Protein AF-A0A3A4WF43-F1 (afdb_monomer_lite)

Sequence (182 aa):
MLNLQSSQVTELQTELVQERRLLLRISAKIRAILAARRRAEEAAAKARARKSKPGGSTIKAIWASVDRYRGERFLTAYDNPSFYQATGVRQSGIASWYGNEFHGRPSASGEIFNENDFTAAHRTLPFGTYLGVWYQGRRIIVRITDRGPFVGGRILDLSKRAAAELGMSGIGFVDTEIVSPK

Foldseek 3Di:
DVVVVVVVVVVVVVVVVVVVVVVVVVVVVVVVVVVVVVVVVVVVVVVVVVVDDDDDDDDPDPDPPPPPPPDDDPPQQPPDPPFKDFPPAKDKFKEWADEDVQQQHQAPQRDGDHLQAQAKAFADDDFQWWKWKADPRGIGIYTYRHHDDPDPGHGMYTRNNNCVSNVHPGMDIMMMTTIDGD

Secondary structure (DSSP, 8-state):
-HHHHHHHHHHHHHHHHHHHHHHHHHHHHHHHHHHHHHHHHHHHHHHHHHH-PPPP--------------SS----TTS-GGGEEEEEEEEEEEEEEE-GGGTTSBPTTSSBP-TTSSEEE-SSSPTT-EEEEEETTEEEEEEEEE----STTEEEEEEHHHHHHHT-SS-EEEEEEEEEE-

Radius of gyration: 21.82 Å; chains: 1; bounding box: 70×34×58 Å

pLDDT: mean 74.11, std 21.42, range [25.05, 97.75]

Structure (mmCIF, N/CA/C/O backbone):
data_AF-A0A3A4WF43-F1
#
_entry.id   AF-A0A3A4WF43-F1
#
loop_
_atom_site.group_PDB
_atom_site.id
_atom_site.type_symbol
_atom_site.label_atom_id
_atom_site.label_alt_id
_atom_site.label_comp_id
_atom_site.label_asym_id
_atom_site.label_entity_id
_atom_site.label_seq_id
_atom_site.pdbx_PDB_ins_code
_atom_site.Cartn_x
_atom_site.Cartn_y
_atom_site.Cartn_z
_atom_site.occupancy
_atom_site.B_iso_or_equiv
_atom_site.auth_seq_id
_atom_site.auth_comp_id
_atom_site.auth_asym_id
_atom_site.auth_atom_id
_atom_site.pdbx_PDB_model_num
ATOM 1 N N . MET A 1 1 ? -39.803 6.452 43.734 1.00 54.94 1 MET A N 1
ATOM 2 C CA . MET A 1 1 ? -39.287 5.795 42.508 1.00 54.94 1 MET A CA 1
ATOM 3 C C . MET A 1 1 ? -38.437 6.722 41.635 1.00 54.94 1 MET A C 1
ATOM 5 O O . MET A 1 1 ? -37.366 6.287 41.247 1.00 54.94 1 MET A O 1
ATOM 9 N N . LEU A 1 2 ? -38.825 7.983 41.383 1.00 57.31 2 LEU A N 1
ATOM 10 C CA . LEU A 1 2 ? -38.058 8.928 40.539 1.00 57.31 2 LEU A CA 1
ATOM 11 C C . LEU A 1 2 ? -36.601 9.191 40.990 1.00 57.31 2 LEU A C 1
ATOM 13 O O . LEU A 1 2 ? -35.715 9.277 40.150 1.00 57.31 2 LEU A O 1
ATOM 17 N N . ASN A 1 3 ? -36.323 9.248 42.299 1.00 60.91 3 ASN A N 1
ATOM 18 C CA . ASN A 1 3 ? -34.968 9.528 42.806 1.00 60.91 3 ASN A CA 1
ATOM 19 C C . ASN A 1 3 ? -33.946 8.399 42.573 1.00 60.91 3 ASN A C 1
ATOM 21 O O . ASN A 1 3 ? -32.761 8.686 42.443 1.00 60.91 3 ASN A O 1
ATOM 25 N N . LEU A 1 4 ? -34.387 7.134 42.505 1.00 60.75 4 LEU A N 1
ATOM 26 C CA . LEU A 1 4 ? -33.483 5.997 42.275 1.00 60.75 4 LEU A CA 1
ATOM 27 C C . LEU A 1 4 ? -33.014 5.927 40.815 1.00 60.75 4 LEU A C 1
ATOM 29 O O . LEU A 1 4 ? -31.874 5.566 40.549 1.00 60.75 4 LEU A O 1
ATOM 33 N N . GLN A 1 5 ? -33.880 6.289 39.864 1.00 67.88 5 GLN A N 1
ATOM 34 C CA . GLN A 1 5 ? -33.507 6.289 38.448 1.00 67.88 5 GLN A CA 1
ATOM 35 C C . GLN A 1 5 ? -32.523 7.423 38.132 1.00 67.88 5 GLN A C 1
ATOM 37 O O . GLN A 1 5 ? -31.559 7.217 37.400 1.00 67.88 5 GLN A O 1
ATOM 42 N N . SER A 1 6 ? -32.695 8.597 38.749 1.00 73.75 6 SER A N 1
ATOM 43 C CA . SER A 1 6 ? -31.763 9.721 38.592 1.00 73.75 6 SER A CA 1
ATOM 44 C C . SER A 1 6 ? -30.373 9.440 39.177 1.00 73.75 6 SER A C 1
ATOM 46 O O . SER A 1 6 ? -29.371 9.863 38.594 1.00 73.75 6 SER A O 1
ATOM 48 N N . SER A 1 7 ? -30.277 8.701 40.292 1.00 78.75 7 SER A N 1
ATOM 49 C CA . SER A 1 7 ? -28.976 8.330 40.867 1.00 78.75 7 SER A CA 1
ATOM 50 C C . SER A 1 7 ? -28.227 7.335 39.978 1.00 78.75 7 SER A C 1
ATOM 52 O O . SER A 1 7 ? -27.044 7.537 39.717 1.00 78.75 7 SER A O 1
ATOM 54 N N . GLN A 1 8 ? -28.923 6.331 39.434 1.00 84.94 8 GLN A N 1
ATOM 55 C CA . GLN A 1 8 ? -28.341 5.345 38.514 1.00 84.94 8 GLN A CA 1
ATOM 56 C C . GLN A 1 8 ? -27.824 5.986 37.218 1.00 84.94 8 GLN A C 1
ATOM 58 O O . GLN A 1 8 ? -26.743 5.649 36.742 1.00 84.94 8 GLN A O 1
ATOM 63 N N . VAL A 1 9 ? -28.553 6.956 36.656 1.00 86.31 9 VAL A N 1
ATOM 64 C CA . VAL A 1 9 ? -28.096 7.689 35.462 1.00 86.31 9 VAL A CA 1
ATOM 65 C C . VAL A 1 9 ? -26.830 8.500 35.756 1.00 86.31 9 VAL A C 1
ATOM 67 O O . VAL A 1 9 ? -25.919 8.537 34.931 1.00 86.31 9 VAL A O 1
ATOM 70 N N . THR A 1 10 ? -26.742 9.119 36.933 1.00 89.25 10 THR A N 1
ATOM 71 C CA . THR A 1 10 ? -25.566 9.910 37.337 1.00 89.25 10 THR A CA 1
ATOM 72 C C . THR A 1 10 ? -24.332 9.024 37.544 1.00 89.25 10 THR A C 1
ATOM 74 O O . THR A 1 10 ? -23.218 9.396 37.165 1.00 89.25 10 THR A O 1
ATOM 77 N N . GLU A 1 11 ? -24.529 7.829 38.098 1.00 91.88 11 GLU A N 1
ATOM 78 C CA . GLU A 1 11 ? -23.482 6.820 38.262 1.00 91.88 11 GLU A CA 1
ATOM 79 C C . GLU A 1 11 ? -22.937 6.361 36.900 1.00 91.88 11 GLU A C 1
ATOM 81 O O . GLU A 1 11 ? -21.739 6.495 36.645 1.00 91.88 11 GLU A O 1
ATOM 86 N N . LEU A 1 12 ? -23.818 5.988 35.963 1.00 88.38 12 LEU A N 1
ATOM 87 C CA . LEU A 1 12 ? -23.435 5.611 34.595 1.00 88.38 12 LEU A CA 1
ATOM 88 C C . LEU A 1 12 ? -22.728 6.744 33.833 1.00 88.38 12 LEU A C 1
ATOM 90 O O . LEU A 1 12 ? -21.768 6.509 33.098 1.00 88.38 12 LEU A O 1
ATOM 94 N N . GLN A 1 13 ? -23.163 7.996 34.007 1.00 88.56 13 GLN A N 1
ATOM 95 C CA . GLN A 1 13 ? -22.482 9.154 33.415 1.00 88.56 13 GLN A CA 1
ATOM 96 C C . GLN A 1 13 ? -21.068 9.331 33.977 1.00 88.56 13 GLN A C 1
ATOM 98 O O . GLN A 1 13 ? -20.144 9.683 33.239 1.00 88.56 13 GLN A O 1
ATOM 103 N N . THR A 1 14 ? -20.887 9.063 35.268 1.00 93.50 14 THR A N 1
ATOM 104 C CA . THR A 1 14 ? -19.580 9.136 35.924 1.00 93.50 14 THR A CA 1
ATOM 105 C C . THR A 1 14 ? -18.657 8.031 35.415 1.00 93.50 14 THR A C 1
ATOM 107 O O . THR A 1 14 ? -17.511 8.318 35.056 1.00 93.50 14 THR A O 1
ATOM 110 N N . GLU A 1 15 ? -19.153 6.799 35.295 1.00 91.50 15 GLU A N 1
ATOM 111 C CA . GLU A 1 15 ? -18.411 5.676 34.709 1.00 91.50 15 GLU A CA 1
ATOM 112 C C . GLU A 1 15 ? -17.985 5.961 33.264 1.00 91.50 15 GLU A C 1
ATOM 114 O O . GLU A 1 15 ? -16.808 5.815 32.927 1.00 91.50 15 GLU A O 1
ATOM 119 N N . LEU A 1 16 ? -18.891 6.486 32.432 1.00 88.94 16 LEU A N 1
ATOM 120 C CA . LEU A 1 16 ? -18.592 6.848 31.044 1.00 88.94 16 LEU A CA 1
ATOM 121 C C . LEU A 1 16 ? -17.478 7.906 30.944 1.00 88.94 16 LEU A C 1
ATOM 123 O O . LEU A 1 16 ? -16.625 7.859 30.051 1.00 88.94 16 LEU A O 1
ATOM 127 N N . VAL A 1 17 ? -17.456 8.878 31.861 1.00 91.81 17 VAL A N 1
ATOM 128 C CA . VAL A 1 17 ? -16.390 9.889 31.930 1.00 91.81 17 VAL A CA 1
ATOM 129 C C . VAL A 1 17 ? -15.054 9.256 32.333 1.00 91.81 17 VAL A C 1
ATOM 131 O O . VAL A 1 17 ? -14.015 9.619 31.767 1.00 91.81 17 VAL A O 1
ATOM 134 N N . GLN A 1 18 ? -15.057 8.303 33.270 1.00 88.44 18 GLN A N 1
ATOM 135 C CA . GLN A 1 18 ? -13.850 7.572 33.672 1.00 88.44 18 GLN A CA 1
ATOM 136 C C . GLN A 1 18 ? -13.301 6.712 32.527 1.00 88.44 18 GLN A C 1
ATOM 138 O O . GLN A 1 18 ? -12.101 6.762 32.243 1.00 88.44 18 GLN A O 1
ATOM 143 N N . GLU A 1 19 ? -14.169 6.003 31.803 1.00 91.94 19 GLU A N 1
ATOM 144 C CA . GLU A 1 19 ? -13.790 5.190 30.645 1.00 91.94 19 GLU A CA 1
ATOM 145 C C . GLU A 1 19 ? -13.153 6.048 29.540 1.00 91.94 19 GLU A C 1
ATOM 147 O O . GLU A 1 19 ? -12.055 5.752 29.055 1.00 91.94 19 GLU A O 1
ATOM 152 N N . ARG A 1 20 ? -13.765 7.190 29.198 1.00 84.50 20 ARG A N 1
ATOM 153 C CA . ARG A 1 20 ? -13.206 8.126 28.206 1.00 84.50 20 ARG A CA 1
ATOM 154 C C . ARG A 1 20 ? -11.833 8.661 28.617 1.00 84.50 20 ARG A C 1
ATOM 156 O O . ARG A 1 20 ? -10.937 8.768 27.775 1.00 84.50 20 ARG A O 1
ATOM 163 N N . ARG A 1 21 ? -11.626 8.969 29.903 1.00 89.50 21 ARG A N 1
ATOM 164 C CA . ARG A 1 21 ? -10.308 9.384 30.422 1.00 89.50 21 ARG A CA 1
ATOM 165 C C . ARG A 1 21 ? -9.271 8.272 30.292 1.00 89.50 21 ARG A C 1
ATOM 167 O O . ARG A 1 21 ? -8.130 8.548 29.909 1.00 89.50 21 ARG A O 1
ATOM 174 N N . LEU A 1 22 ? -9.657 7.029 30.572 1.00 87.25 22 LEU A N 1
ATOM 175 C CA . LEU A 1 22 ? -8.782 5.870 30.424 1.00 87.25 22 LEU A CA 1
ATOM 176 C C . LEU A 1 22 ? -8.356 5.679 28.962 1.00 87.25 22 LEU A C 1
ATOM 178 O O . LEU A 1 22 ? -7.159 5.558 28.688 1.00 87.25 22 LEU A O 1
ATOM 182 N N . LEU A 1 23 ? -9.299 5.753 28.019 1.00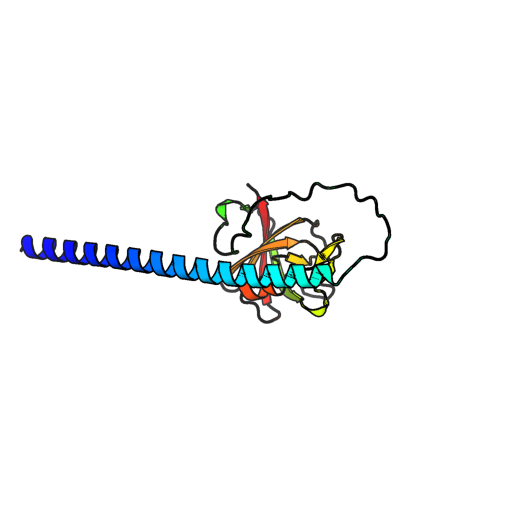 82.50 23 LEU A N 1
ATOM 183 C CA . LEU A 1 23 ? -9.025 5.648 26.582 1.00 82.50 23 LEU A CA 1
ATOM 184 C C . LEU A 1 23 ? -8.072 6.744 26.083 1.00 82.50 23 LEU A C 1
ATOM 186 O O . LEU A 1 23 ? -7.116 6.470 25.348 1.00 82.50 23 LEU A O 1
ATOM 190 N N . LEU A 1 24 ? -8.259 7.990 26.526 1.00 75.31 24 LEU A N 1
ATOM 191 C CA . LEU A 1 24 ? -7.348 9.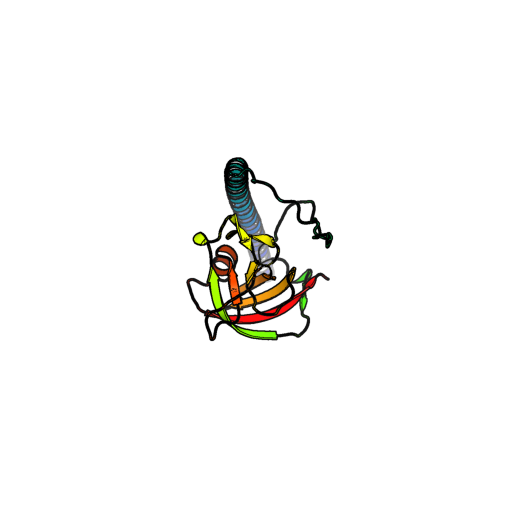088 26.189 1.00 75.31 24 LEU A CA 1
ATOM 192 C C . LEU A 1 24 ? -5.931 8.843 26.724 1.00 75.31 24 LEU A C 1
ATOM 194 O O . LEU A 1 24 ? -4.949 9.079 26.016 1.00 75.31 24 LEU A O 1
ATOM 198 N N . ARG A 1 25 ? -5.805 8.305 27.941 1.00 88.00 25 ARG A N 1
ATOM 199 C CA . ARG A 1 25 ? -4.506 7.975 28.539 1.00 88.00 25 ARG A CA 1
ATOM 200 C C . ARG A 1 25 ? -3.811 6.824 27.809 1.00 88.00 25 ARG A C 1
ATOM 202 O O . ARG A 1 25 ? -2.607 6.903 27.561 1.00 88.00 25 ARG A O 1
ATOM 209 N N . ILE A 1 26 ? -4.550 5.776 27.451 1.00 72.31 26 ILE A N 1
ATOM 210 C CA . ILE A 1 26 ? -4.027 4.629 26.696 1.00 72.31 26 ILE A CA 1
ATOM 211 C C . ILE A 1 26 ? -3.570 5.079 25.307 1.00 72.31 26 ILE A C 1
ATOM 213 O O . ILE A 1 26 ? -2.427 4.823 24.929 1.00 72.31 26 ILE A O 1
ATOM 217 N N . SER A 1 27 ? -4.405 5.826 24.580 1.00 59.81 27 SER A N 1
ATOM 218 C CA . SER A 1 27 ? -4.045 6.332 23.250 1.00 59.81 27 SER A CA 1
ATOM 219 C C . SER A 1 27 ? -2.814 7.245 23.292 1.00 59.81 27 SER A C 1
ATOM 221 O O . SER A 1 27 ? -1.948 7.149 22.424 1.00 59.81 27 SER A O 1
ATOM 223 N N . ALA A 1 28 ? -2.667 8.080 24.327 1.00 67.25 28 ALA A N 1
ATOM 224 C CA . ALA A 1 28 ? -1.470 8.896 24.520 1.00 67.25 28 ALA A CA 1
ATOM 225 C C . ALA A 1 28 ? -0.208 8.048 24.750 1.00 67.25 28 ALA A C 1
ATOM 227 O O . ALA A 1 28 ? 0.829 8.330 24.147 1.00 67.25 28 ALA A O 1
ATOM 228 N N . LYS A 1 29 ? -0.293 6.981 25.558 1.00 71.12 29 LYS A N 1
ATOM 229 C CA . LYS A 1 29 ? 0.823 6.042 25.772 1.00 71.12 29 LYS A CA 1
ATOM 230 C C . LYS A 1 29 ? 1.211 5.312 24.488 1.00 71.12 29 LYS A C 1
ATOM 232 O O . LYS A 1 29 ? 2.396 5.245 24.174 1.00 71.12 29 LYS A O 1
ATOM 237 N N . ILE A 1 30 ? 0.234 4.821 23.726 1.00 62.97 30 ILE A N 1
ATOM 238 C CA . ILE A 1 30 ? 0.477 4.159 22.437 1.00 62.97 30 ILE A CA 1
ATOM 239 C C . ILE A 1 30 ? 1.178 5.125 21.478 1.00 62.97 30 ILE A C 1
ATOM 241 O O . ILE A 1 30 ? 2.222 4.785 20.923 1.00 62.97 30 ILE A O 1
ATOM 245 N N . ARG A 1 31 ? 0.679 6.363 21.348 1.00 61.66 31 ARG A N 1
ATOM 246 C CA . ARG A 1 31 ? 1.327 7.399 20.527 1.00 61.66 31 ARG A CA 1
ATOM 247 C C . ARG A 1 31 ? 2.771 7.658 20.959 1.00 61.66 31 ARG A C 1
ATOM 249 O O . ARG A 1 31 ? 3.642 7.770 20.101 1.00 61.66 31 ARG A O 1
ATOM 256 N N . ALA A 1 32 ? 3.037 7.721 22.263 1.00 64.44 32 ALA A N 1
ATOM 257 C CA . ALA A 1 32 ? 4.385 7.927 22.788 1.00 64.44 32 ALA A CA 1
ATOM 258 C C . ALA A 1 32 ? 5.325 6.750 22.469 1.00 64.44 32 ALA A C 1
ATOM 260 O O . ALA A 1 32 ? 6.449 6.978 22.021 1.00 64.44 32 ALA A O 1
ATOM 261 N N . ILE A 1 33 ? 4.859 5.508 22.633 1.00 65.88 33 ILE A N 1
ATOM 262 C CA . ILE A 1 33 ? 5.620 4.291 22.306 1.00 65.88 33 ILE A CA 1
ATOM 263 C C . ILE A 1 33 ? 5.948 4.247 20.811 1.00 65.88 33 ILE A C 1
ATOM 265 O O . ILE A 1 33 ? 7.103 4.045 20.434 1.00 65.88 33 ILE A O 1
ATOM 269 N N . LEU A 1 34 ? 4.956 4.495 19.952 1.00 59.06 34 LEU A N 1
ATOM 270 C CA . LEU A 1 34 ? 5.146 4.513 18.501 1.00 59.06 34 LEU A CA 1
ATOM 271 C C . LEU A 1 34 ? 6.112 5.627 18.070 1.00 59.06 34 LEU A C 1
ATOM 273 O O . LEU A 1 34 ? 6.983 5.396 17.234 1.00 59.06 34 LEU A O 1
ATOM 277 N N . ALA A 1 35 ? 6.019 6.814 18.677 1.00 59.38 35 ALA A N 1
ATOM 278 C CA . ALA A 1 35 ? 6.949 7.911 18.415 1.00 59.38 35 ALA A CA 1
ATOM 279 C C . ALA A 1 35 ? 8.384 7.581 18.861 1.00 59.38 35 ALA A C 1
ATOM 281 O O . ALA A 1 35 ? 9.337 7.906 18.155 1.00 59.38 35 ALA A O 1
ATOM 282 N N . ALA A 1 36 ? 8.556 6.921 20.010 1.00 63.44 36 ALA A N 1
ATOM 283 C CA . ALA A 1 36 ? 9.867 6.489 20.490 1.00 63.44 36 ALA A CA 1
ATOM 284 C C . ALA A 1 36 ? 10.494 5.439 19.559 1.00 63.44 36 ALA A C 1
ATOM 286 O O . ALA A 1 36 ? 11.645 5.597 19.150 1.00 63.44 36 ALA A O 1
ATOM 287 N N . ARG A 1 37 ? 9.717 4.429 19.149 1.00 62.97 37 ARG A N 1
ATOM 288 C CA . ARG A 1 37 ? 10.147 3.419 18.171 1.00 62.97 37 ARG A CA 1
ATOM 289 C C . ARG A 1 37 ? 10.565 4.060 16.845 1.00 62.97 37 ARG A C 1
ATOM 291 O O . ARG A 1 37 ? 11.629 3.747 16.322 1.00 62.97 37 ARG A O 1
ATOM 298 N N . ARG A 1 38 ? 9.789 5.033 16.362 1.00 52.69 38 ARG A N 1
ATOM 299 C CA . ARG A 1 38 ? 10.094 5.793 15.143 1.00 52.69 38 ARG A CA 1
ATOM 300 C C . ARG A 1 38 ? 11.423 6.544 15.228 1.00 52.69 38 ARG A C 1
ATOM 302 O O . ARG A 1 38 ? 12.212 6.478 14.292 1.00 52.69 38 ARG A O 1
ATOM 309 N N . ARG A 1 39 ? 11.703 7.231 16.342 1.00 65.19 39 ARG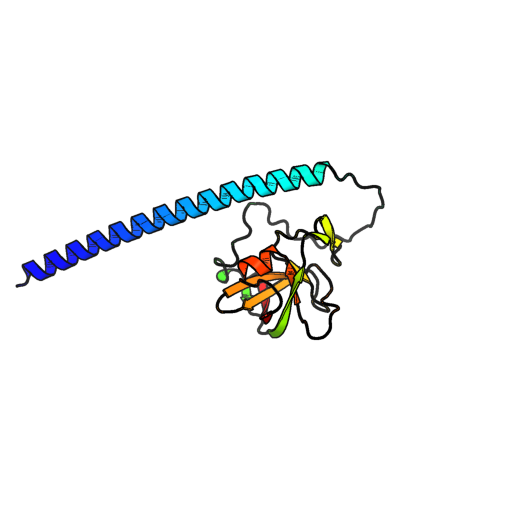 A N 1
ATOM 310 C CA . ARG A 1 39 ? 12.995 7.921 16.536 1.00 65.19 39 ARG A CA 1
ATOM 311 C C . ARG A 1 39 ? 14.170 6.945 16.468 1.00 65.19 39 ARG A C 1
ATOM 313 O O . ARG A 1 39 ? 15.207 7.285 15.904 1.00 65.19 39 ARG A O 1
ATOM 320 N N . ALA A 1 40 ? 13.997 5.739 17.009 1.00 59.28 40 ALA A N 1
ATOM 321 C CA . ALA A 1 40 ? 15.017 4.696 16.967 1.00 59.28 40 ALA A CA 1
ATOM 322 C C . ALA A 1 40 ? 15.259 4.193 15.529 1.00 59.28 40 ALA A C 1
ATOM 324 O O . ALA A 1 40 ? 16.405 4.086 15.094 1.00 59.28 40 ALA A O 1
ATOM 325 N N . GLU A 1 41 ? 14.186 3.954 14.770 1.00 55.41 41 GLU A N 1
ATOM 326 C CA . GLU A 1 41 ? 14.248 3.529 13.365 1.00 55.41 41 GLU A CA 1
ATOM 327 C C . GLU A 1 41 ? 14.877 4.607 12.462 1.00 55.41 41 GLU A C 1
ATOM 329 O O . GLU A 1 41 ? 15.759 4.303 11.658 1.00 55.41 41 GLU A O 1
ATOM 334 N N . GLU A 1 42 ? 14.508 5.882 12.632 1.00 56.97 42 GLU A N 1
ATOM 335 C CA . GLU A 1 42 ? 15.089 7.008 11.883 1.00 56.97 42 GLU A CA 1
ATOM 336 C C . GLU A 1 42 ? 16.583 7.203 12.192 1.00 56.97 42 GLU A C 1
ATOM 338 O O . GLU A 1 42 ? 17.383 7.468 11.287 1.00 56.97 42 GLU A O 1
ATOM 343 N N . ALA A 1 43 ? 16.986 7.048 13.457 1.00 63.34 43 ALA A N 1
ATOM 344 C CA . ALA A 1 43 ? 18.391 7.087 13.850 1.00 63.34 43 ALA A CA 1
ATOM 345 C C . ALA A 1 43 ? 19.187 5.939 13.205 1.00 63.34 43 ALA A C 1
ATOM 347 O O . ALA A 1 43 ? 20.273 6.167 12.663 1.00 63.34 43 ALA A O 1
ATOM 348 N N . ALA A 1 44 ? 18.621 4.727 13.183 1.00 56.97 44 ALA A N 1
ATOM 349 C CA . ALA A 1 44 ? 19.222 3.572 12.522 1.00 56.97 44 ALA A CA 1
ATOM 350 C C . ALA A 1 44 ? 19.343 3.771 10.999 1.00 56.97 44 ALA A C 1
ATOM 352 O O . ALA A 1 44 ? 20.393 3.477 10.421 1.00 56.97 44 ALA A O 1
ATOM 353 N N . ALA A 1 45 ? 18.319 4.330 10.345 1.00 53.31 45 ALA A N 1
ATOM 354 C CA . ALA A 1 45 ? 18.340 4.636 8.915 1.00 53.31 45 ALA A CA 1
ATOM 355 C C . ALA A 1 45 ? 19.417 5.677 8.561 1.00 53.31 45 ALA A C 1
ATOM 357 O O . ALA A 1 45 ? 20.214 5.461 7.646 1.00 53.31 45 ALA A O 1
ATOM 358 N N . LYS A 1 46 ? 19.522 6.770 9.333 1.00 61.81 46 LYS A N 1
ATOM 359 C CA . LYS A 1 46 ? 20.580 7.783 9.154 1.00 61.81 46 LYS A CA 1
ATOM 360 C C . LYS A 1 46 ? 21.981 7.195 9.341 1.00 61.81 46 LYS A C 1
ATOM 362 O O . LYS A 1 46 ? 22.897 7.550 8.597 1.00 61.81 46 LYS A O 1
ATOM 367 N N . ALA A 1 47 ? 22.157 6.284 10.299 1.00 62.94 47 ALA A N 1
ATOM 368 C CA . ALA A 1 47 ? 23.426 5.591 10.507 1.00 62.94 47 ALA A CA 1
ATOM 369 C C . ALA A 1 47 ? 23.804 4.685 9.317 1.00 62.94 47 ALA A C 1
ATOM 371 O O . ALA A 1 47 ? 24.976 4.630 8.947 1.00 62.94 47 ALA A O 1
ATOM 372 N N . ARG A 1 48 ? 22.826 4.021 8.680 1.00 62.81 48 ARG A N 1
ATOM 373 C CA . ARG A 1 48 ? 23.032 3.220 7.456 1.00 62.81 48 ARG A CA 1
ATOM 374 C C . ARG A 1 48 ? 23.369 4.090 6.240 1.00 62.81 48 ARG A C 1
ATOM 376 O O . ARG A 1 48 ? 24.319 3.786 5.523 1.00 62.81 48 ARG A O 1
ATOM 383 N N . ALA A 1 49 ? 22.659 5.203 6.051 1.00 50.22 49 ALA A N 1
ATOM 384 C CA . ALA A 1 49 ? 22.903 6.142 4.952 1.00 50.22 49 ALA A CA 1
ATOM 385 C C . ALA A 1 49 ? 24.308 6.768 5.014 1.00 50.22 49 ALA A C 1
ATOM 387 O O . ALA A 1 49 ? 24.981 6.894 4.000 1.00 50.22 49 ALA A O 1
ATOM 388 N N . ARG A 1 50 ? 24.820 7.089 6.212 1.00 58.34 50 ARG A N 1
ATOM 389 C CA . ARG A 1 50 ? 26.198 7.597 6.369 1.00 58.34 50 ARG A CA 1
ATOM 390 C C . ARG A 1 50 ? 27.282 6.594 5.958 1.00 58.34 50 ARG A C 1
ATOM 392 O O . ARG A 1 50 ? 28.384 7.017 5.622 1.00 58.34 50 ARG A O 1
ATOM 399 N N . LYS A 1 51 ? 26.991 5.288 5.987 1.00 53.38 51 LYS A N 1
ATOM 400 C CA . LYS A 1 51 ? 27.927 4.227 5.578 1.00 53.38 51 LYS A CA 1
ATOM 401 C C . LYS A 1 51 ? 27.940 3.976 4.064 1.00 53.38 51 LYS A C 1
ATOM 403 O O . LYS A 1 51 ? 28.844 3.304 3.586 1.00 53.38 51 LYS A O 1
ATOM 408 N N . SER A 1 52 ? 26.986 4.525 3.310 1.00 41.97 52 SER A N 1
ATOM 409 C CA . SER A 1 52 ? 26.895 4.392 1.851 1.00 41.97 52 SER A CA 1
ATOM 410 C C . SER A 1 52 ? 27.226 5.733 1.175 1.00 41.97 52 SER A C 1
ATOM 412 O O . SER A 1 52 ? 26.392 6.627 1.102 1.00 41.97 52 SER A O 1
ATOM 414 N N . LYS A 1 53 ? 28.463 5.910 0.686 1.00 40.91 53 LYS A N 1
ATOM 415 C CA . LYS A 1 53 ? 28.820 7.021 -0.224 1.00 40.91 53 LYS A CA 1
ATOM 416 C C . LYS A 1 53 ? 28.707 6.548 -1.684 1.00 40.91 53 LYS A C 1
ATOM 418 O O . LYS A 1 53 ? 29.168 5.444 -1.965 1.00 40.91 53 LYS A O 1
ATOM 423 N N . PRO A 1 54 ? 28.144 7.344 -2.612 1.00 44.28 54 PRO A N 1
ATOM 424 C CA . PRO A 1 54 ? 27.943 6.918 -3.993 1.00 44.28 54 PRO A CA 1
ATOM 425 C C . PRO A 1 54 ? 29.194 7.160 -4.854 1.00 44.28 54 PRO A C 1
ATOM 427 O O . PRO A 1 54 ? 29.727 8.269 -4.890 1.00 44.28 54 PRO A O 1
ATOM 430 N N . GLY A 1 55 ? 29.633 6.126 -5.578 1.00 32.12 55 GLY A N 1
ATOM 431 C CA . GLY A 1 55 ? 30.421 6.282 -6.804 1.00 32.12 55 GLY A CA 1
ATOM 432 C C . GLY A 1 55 ? 29.514 6.834 -7.908 1.00 32.12 55 GLY A C 1
ATOM 433 O O . GLY A 1 55 ? 28.357 6.432 -8.010 1.00 32.12 55 GLY A O 1
ATOM 434 N N . GLY A 1 56 ? 29.999 7.836 -8.638 1.00 36.56 56 GLY A N 1
ATOM 435 C CA . GLY A 1 56 ? 29.170 8.754 -9.416 1.00 36.56 56 GLY A CA 1
ATOM 436 C C . GLY A 1 56 ? 28.560 8.202 -10.705 1.00 36.56 56 GLY A C 1
ATOM 437 O O . GLY A 1 56 ? 29.125 7.335 -11.356 1.00 36.56 56 GLY A O 1
ATOM 438 N N . SER A 1 57 ? 27.442 8.814 -11.103 1.00 30.03 57 SER A N 1
ATOM 439 C CA . SER A 1 57 ? 27.105 9.143 -12.495 1.00 30.03 57 SER A CA 1
ATOM 440 C C . SER A 1 57 ? 25.828 9.989 -12.516 1.00 30.03 57 SER A C 1
ATOM 442 O O . SER A 1 57 ? 24.796 9.597 -11.974 1.00 30.03 57 SER A O 1
ATOM 444 N N . THR A 1 58 ? 25.919 11.167 -13.127 1.00 35.56 58 THR A N 1
ATOM 445 C CA . THR A 1 58 ? 24.846 12.153 -13.275 1.00 35.56 58 THR A CA 1
ATOM 446 C C . THR A 1 58 ? 23.801 11.659 -14.276 1.00 35.56 58 THR A C 1
ATOM 448 O O . THR A 1 58 ? 24.038 11.705 -15.479 1.00 35.56 58 THR A O 1
ATOM 451 N N . ILE A 1 59 ? 22.624 11.243 -13.800 1.00 30.80 59 ILE A N 1
ATOM 452 C CA . ILE A 1 59 ? 21.421 11.154 -14.638 1.00 30.80 59 ILE A CA 1
ATOM 453 C C . ILE A 1 59 ? 20.595 12.413 -14.390 1.00 30.80 59 ILE A C 1
ATOM 455 O O . ILE A 1 59 ? 20.166 12.693 -13.270 1.00 30.80 59 ILE A O 1
ATOM 459 N N . LYS A 1 60 ? 20.395 13.195 -15.453 1.00 27.61 60 LYS A N 1
ATOM 460 C CA . LYS A 1 60 ? 19.590 14.418 -15.463 1.00 27.61 60 LYS A CA 1
ATOM 461 C C . LYS A 1 60 ? 18.106 14.029 -15.420 1.00 27.61 60 LYS A C 1
ATOM 463 O O . LYS A 1 60 ? 17.439 13.977 -16.447 1.00 27.61 60 LYS A O 1
ATOM 468 N N . ALA A 1 61 ? 17.611 13.694 -14.230 1.00 29.22 61 ALA A N 1
ATOM 469 C CA . ALA A 1 61 ? 16.198 13.433 -13.998 1.00 29.22 61 ALA A CA 1
ATOM 470 C C . ALA A 1 61 ? 15.422 14.753 -14.088 1.00 29.22 61 ALA A C 1
ATOM 472 O O . ALA A 1 61 ? 15.689 15.707 -13.355 1.00 29.22 61 ALA A O 1
ATOM 473 N N . ILE A 1 62 ? 14.475 14.809 -15.020 1.00 25.05 62 ILE A N 1
ATOM 474 C CA . ILE A 1 62 ? 13.453 15.847 -15.064 1.00 25.05 62 ILE A CA 1
ATOM 475 C C . ILE A 1 62 ? 12.623 15.633 -13.799 1.00 25.05 62 ILE A C 1
ATOM 477 O O . ILE A 1 62 ? 11.955 14.611 -13.655 1.00 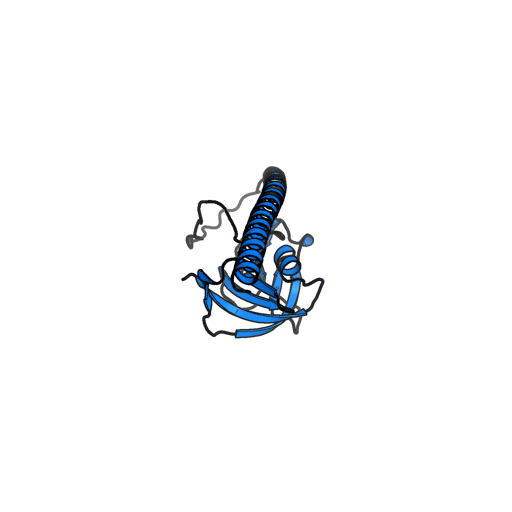25.05 62 ILE A O 1
ATOM 481 N N . TRP A 1 63 ? 12.765 16.547 -12.844 1.00 25.47 63 TRP A N 1
ATOM 482 C CA . TRP A 1 63 ? 12.079 16.508 -11.564 1.00 25.47 63 TRP A CA 1
ATOM 483 C C . TRP A 1 63 ? 10.574 16.618 -11.819 1.00 25.47 63 TRP A C 1
ATOM 485 O O . TRP A 1 63 ? 10.025 17.715 -11.861 1.00 25.47 63 TRP A O 1
ATOM 495 N N . ALA A 1 64 ? 9.885 15.481 -11.935 1.00 25.48 64 ALA A N 1
ATOM 496 C CA . ALA A 1 64 ? 8.591 15.395 -11.289 1.00 25.48 64 ALA A CA 1
ATOM 497 C C . ALA A 1 64 ? 8.887 15.776 -9.843 1.00 25.48 64 ALA A C 1
ATOM 499 O O . ALA A 1 64 ? 9.634 15.085 -9.148 1.00 25.48 64 ALA A O 1
ATOM 500 N N . SER A 1 65 ? 8.447 16.966 -9.460 1.00 26.27 65 SER A N 1
ATOM 501 C CA . SER A 1 65 ? 8.433 17.440 -8.093 1.00 26.27 65 SER A CA 1
ATOM 502 C C . SER A 1 65 ? 7.667 16.407 -7.277 1.00 26.27 65 SER A C 1
ATOM 504 O O . SER A 1 65 ? 6.450 16.473 -7.153 1.00 26.27 65 SER A O 1
ATOM 506 N N . VAL A 1 66 ? 8.404 15.400 -6.799 1.00 32.06 66 VAL A N 1
ATOM 507 C CA . VAL A 1 66 ? 7.992 14.466 -5.764 1.00 32.06 66 VAL A CA 1
ATOM 508 C C . VAL A 1 66 ? 7.583 15.362 -4.625 1.00 32.06 66 VAL A C 1
ATOM 510 O O . VAL A 1 66 ? 8.427 16.084 -4.081 1.00 32.06 66 VAL A O 1
ATOM 513 N N . ASP A 1 67 ? 6.285 15.399 -4.362 1.00 27.45 67 ASP A N 1
ATOM 514 C CA . ASP A 1 67 ? 5.726 16.304 -3.384 1.00 27.45 67 ASP A CA 1
ATOM 515 C C . ASP A 1 67 ? 6.478 16.104 -2.069 1.00 27.45 67 ASP A C 1
ATOM 517 O O . ASP A 1 67 ? 6.433 15.049 -1.426 1.00 27.45 67 ASP A O 1
ATOM 521 N N . ARG A 1 68 ? 7.264 17.117 -1.702 1.00 30.02 68 ARG A N 1
ATOM 522 C CA . ARG A 1 68 ? 7.884 17.191 -0.390 1.00 30.02 68 ARG A CA 1
ATOM 523 C C . ARG A 1 68 ? 6.751 17.521 0.563 1.00 30.02 68 ARG A C 1
ATOM 525 O O . ARG A 1 68 ? 6.517 18.696 0.833 1.00 30.02 68 ARG A O 1
ATOM 532 N N . TYR A 1 69 ? 6.108 16.511 1.144 1.00 35.91 69 TYR A N 1
ATOM 533 C CA . TYR A 1 69 ? 5.359 16.736 2.377 1.00 35.91 69 TYR A CA 1
ATOM 534 C C . TYR A 1 69 ? 6.356 16.973 3.516 1.00 35.91 69 TYR A C 1
ATOM 536 O O . TYR A 1 69 ? 6.844 16.088 4.220 1.00 35.91 69 TYR A O 1
ATOM 544 N N . ARG A 1 70 ? 6.755 18.236 3.586 1.00 31.89 70 ARG A N 1
ATOM 545 C CA . ARG A 1 70 ? 7.698 18.837 4.509 1.00 31.89 70 ARG A CA 1
ATOM 546 C C . ARG A 1 70 ? 7.006 18.966 5.867 1.00 31.89 70 ARG A C 1
ATOM 548 O O . ARG A 1 70 ? 6.390 19.984 6.147 1.00 31.89 70 ARG A O 1
ATOM 555 N N . GLY A 1 71 ? 7.118 17.937 6.699 1.00 27.69 71 GLY A N 1
ATOM 556 C CA . GLY A 1 71 ? 6.662 17.981 8.090 1.00 27.69 71 GLY A CA 1
ATOM 557 C C . GLY A 1 71 ? 5.899 16.728 8.486 1.00 27.69 71 GLY A C 1
ATOM 558 O O . GLY A 1 71 ? 4.747 16.561 8.128 1.00 27.69 71 GLY A O 1
ATOM 559 N N . GLU A 1 72 ? 6.592 15.856 9.212 1.00 31.38 72 GLU A N 1
ATOM 560 C CA . GLU A 1 72 ? 6.065 14.867 10.152 1.00 31.38 72 GLU A CA 1
ATOM 561 C C . GLU A 1 72 ? 4.718 14.173 9.844 1.00 31.38 72 GLU A C 1
ATOM 563 O O . GLU A 1 72 ? 3.655 14.734 10.079 1.00 31.38 72 GLU A O 1
ATOM 568 N N . ARG A 1 73 ? 4.818 12.852 9.589 1.00 34.09 73 ARG A N 1
ATOM 569 C CA . ARG A 1 73 ? 3.831 11.762 9.816 1.00 34.09 73 ARG A CA 1
ATOM 570 C C . ARG A 1 73 ? 3.333 11.128 8.514 1.00 34.09 73 ARG A C 1
ATOM 572 O O . ARG A 1 73 ? 2.425 11.628 7.868 1.00 34.09 73 ARG A O 1
ATOM 579 N N . PHE A 1 74 ? 3.834 9.927 8.220 1.00 33.59 74 PHE A N 1
ATOM 580 C CA . PHE A 1 74 ? 2.982 8.936 7.571 1.00 33.59 74 PHE A CA 1
ATOM 581 C C . PHE A 1 74 ? 1.950 8.520 8.611 1.00 33.59 74 PHE A C 1
ATOM 583 O O . PHE A 1 74 ? 2.287 7.908 9.629 1.00 33.59 74 PHE A O 1
ATOM 590 N N . LEU A 1 75 ? 0.717 8.970 8.394 1.00 34.84 75 LEU A N 1
ATOM 591 C CA . LEU A 1 75 ? -0.449 8.449 9.081 1.00 34.84 75 LEU A CA 1
ATOM 592 C C . LEU A 1 75 ? -0.433 6.939 8.873 1.00 34.84 75 LEU A C 1
ATOM 594 O O . LEU A 1 75 ? -0.321 6.444 7.752 1.00 34.84 75 LEU A O 1
ATOM 598 N N . THR A 1 76 ? -0.468 6.226 9.987 1.00 37.72 76 THR A N 1
ATOM 599 C CA . THR A 1 76 ? -0.856 4.828 10.039 1.00 37.72 76 THR A CA 1
ATOM 600 C C . THR A 1 76 ? -2.011 4.603 9.072 1.00 37.72 76 THR A C 1
ATOM 602 O O . THR A 1 76 ? -2.974 5.369 9.039 1.00 37.72 76 THR A O 1
ATOM 605 N N . ALA A 1 77 ? -1.910 3.535 8.291 1.00 40.03 77 ALA A N 1
ATOM 606 C CA . ALA A 1 77 ? -2.956 3.031 7.415 1.00 40.03 77 ALA A CA 1
ATOM 607 C C . ALA A 1 77 ? -4.356 2.934 8.069 1.00 40.03 77 ALA A C 1
ATOM 609 O O . ALA A 1 77 ? -5.357 2.897 7.361 1.00 40.03 77 ALA A O 1
ATOM 610 N N . TYR A 1 78 ? -4.423 2.945 9.403 1.00 37.66 78 TYR A N 1
ATOM 611 C CA . TYR A 1 78 ? -5.653 2.951 10.183 1.00 37.66 78 TYR A CA 1
ATOM 612 C C . TYR A 1 78 ? -6.422 4.290 10.187 1.00 37.66 78 TYR A C 1
ATOM 614 O O . TYR A 1 78 ? -7.634 4.256 10.370 1.00 37.66 78 TYR A O 1
ATOM 622 N N . ASP A 1 79 ? -5.792 5.451 9.946 1.00 39.78 79 ASP A N 1
ATOM 623 C CA . ASP A 1 79 ? -6.348 6.723 10.456 1.00 39.78 79 ASP A CA 1
ATOM 624 C C . ASP A 1 79 ? -6.662 7.826 9.437 1.00 39.78 79 ASP A C 1
ATOM 626 O O . ASP A 1 79 ? -7.026 8.922 9.863 1.00 39.78 79 ASP A O 1
ATOM 630 N N . ASN A 1 80 ? -6.557 7.626 8.112 1.00 48.47 80 ASN A N 1
ATOM 631 C CA . ASN A 1 80 ? -7.013 8.704 7.216 1.00 48.47 80 ASN A CA 1
ATOM 632 C C . ASN A 1 80 ? -7.498 8.343 5.802 1.00 48.47 80 ASN A C 1
ATOM 634 O O . ASN A 1 80 ? -7.003 8.883 4.811 1.00 48.47 80 ASN A O 1
ATOM 638 N N . PRO A 1 81 ? -8.567 7.534 5.676 1.00 49.94 81 PRO A N 1
ATOM 639 C CA . PRO A 1 81 ? -9.313 7.447 4.422 1.00 49.94 81 PRO A CA 1
ATOM 640 C C . PRO A 1 81 ? -9.966 8.785 4.025 1.00 49.94 81 PRO A C 1
ATOM 642 O O . PRO A 1 81 ? -10.413 8.922 2.896 1.00 49.94 81 PRO A O 1
ATOM 645 N N . SER A 1 82 ? -10.031 9.785 4.915 1.00 55.22 82 SER A N 1
ATOM 646 C CA . SER A 1 82 ? -10.668 11.071 4.608 1.00 55.22 82 SER A CA 1
ATOM 647 C C . SER A 1 82 ? -9.892 11.926 3.596 1.00 55.22 82 SER A C 1
ATOM 649 O O . SER A 1 82 ? -10.531 12.695 2.882 1.00 55.22 82 SER A O 1
ATOM 651 N N . PHE A 1 83 ? -8.568 11.743 3.482 1.00 65.88 83 PHE A N 1
ATOM 652 C CA . PHE A 1 83 ? -7.691 12.472 2.550 1.00 65.88 83 PHE A CA 1
ATOM 653 C C . PHE A 1 83 ? -7.576 11.823 1.178 1.00 65.88 83 PHE A C 1
ATOM 655 O O . PHE A 1 83 ? -7.013 12.433 0.280 1.00 65.88 83 PHE A O 1
ATOM 662 N N . TYR A 1 84 ? -8.072 10.599 1.013 1.00 72.19 84 TYR A N 1
ATOM 663 C CA . TYR A 1 84 ? -8.026 9.894 -0.257 1.00 72.19 84 TYR A CA 1
ATOM 664 C C . TYR A 1 84 ? -9.446 9.637 -0.752 1.00 72.19 84 TYR A C 1
ATOM 666 O O . TYR A 1 84 ? -10.322 9.235 0.013 1.00 72.19 84 TYR A O 1
ATOM 674 N N . GLN A 1 85 ? -9.690 9.860 -2.035 1.00 75.56 85 GLN A N 1
ATOM 675 C CA . GLN A 1 85 ? -10.934 9.497 -2.696 1.00 75.56 85 GLN A CA 1
ATOM 676 C C . GLN A 1 85 ? -10.739 8.255 -3.559 1.00 75.56 85 GLN A C 1
ATOM 678 O O . GLN A 1 85 ? -9.705 8.058 -4.197 1.00 75.56 85 GLN A O 1
ATOM 683 N N . ALA A 1 86 ? -11.751 7.400 -3.529 1.00 79.75 86 ALA A N 1
ATOM 684 C CA . ALA A 1 86 ? -11.823 6.192 -4.323 1.00 79.75 86 ALA A CA 1
ATOM 685 C C . ALA A 1 86 ? -12.094 6.563 -5.789 1.00 79.75 86 ALA A C 1
ATOM 687 O O . ALA A 1 86 ? -12.955 7.399 -6.057 1.00 79.75 86 ALA A O 1
ATOM 688 N N . THR A 1 87 ? -11.353 5.973 -6.727 1.00 82.75 87 THR A N 1
ATOM 689 C CA . THR A 1 87 ? -11.538 6.256 -8.164 1.00 82.75 87 THR A CA 1
ATOM 690 C C . THR A 1 87 ? -12.530 5.309 -8.840 1.00 82.75 87 THR A C 1
ATOM 692 O O . THR A 1 87 ? -12.910 5.548 -9.982 1.00 82.75 87 THR A O 1
ATOM 695 N N . GLY A 1 88 ? -12.929 4.217 -8.179 1.00 81.19 88 GLY A N 1
ATOM 696 C CA . GLY A 1 88 ? -13.725 3.140 -8.768 1.00 81.19 88 GLY A CA 1
ATOM 697 C C . GLY A 1 88 ? -12.902 2.111 -9.551 1.00 81.19 88 GLY A C 1
ATOM 698 O O . GLY A 1 88 ? -13.421 1.044 -9.879 1.00 81.19 88 GLY A O 1
ATOM 699 N N . VAL A 1 89 ? -11.619 2.374 -9.824 1.00 88.06 89 VAL A N 1
ATOM 700 C CA . VAL A 1 89 ? -10.745 1.433 -10.537 1.00 88.06 89 VAL A CA 1
ATOM 701 C C . VAL A 1 89 ? -10.228 0.382 -9.563 1.00 88.06 89 VAL A C 1
ATOM 703 O O . VAL A 1 89 ? -9.344 0.660 -8.749 1.00 88.06 89 VAL A O 1
ATOM 706 N N . ARG A 1 90 ? -10.789 -0.827 -9.651 1.00 90.81 90 ARG A N 1
ATOM 707 C CA . ARG A 1 90 ? -10.524 -1.939 -8.733 1.00 90.81 90 ARG A CA 1
ATOM 708 C C . ARG A 1 90 ? -9.832 -3.111 -9.403 1.00 90.81 90 ARG A C 1
ATOM 710 O O . ARG A 1 90 ? -10.035 -3.380 -10.584 1.00 90.81 90 ARG A O 1
ATOM 717 N N . GLN A 1 91 ? -9.067 -3.843 -8.605 1.00 93.00 91 GLN A N 1
ATOM 718 C CA . GLN A 1 91 ? -8.455 -5.101 -9.002 1.00 93.00 91 GLN A CA 1
ATOM 719 C C . GLN A 1 91 ? -8.362 -6.030 -7.794 1.00 93.00 91 GLN A C 1
ATOM 721 O O . GLN A 1 91 ? -7.981 -5.595 -6.709 1.00 93.00 91 GLN A O 1
ATOM 726 N N . SER A 1 92 ? -8.644 -7.311 -7.998 1.00 94.31 92 SER A N 1
ATOM 727 C CA . SER A 1 92 ? -8.523 -8.339 -6.964 1.00 94.31 92 SER A CA 1
ATOM 728 C C . SER A 1 92 ? -7.572 -9.428 -7.430 1.00 94.31 92 SER A C 1
ATOM 730 O O . SER A 1 92 ? -7.458 -9.701 -8.629 1.00 94.31 92 SER A O 1
ATOM 732 N N . GLY A 1 93 ? -6.859 -10.044 -6.496 1.00 95.69 93 GLY A N 1
ATOM 733 C CA . GLY A 1 93 ? -5.940 -11.117 -6.837 1.00 95.69 93 GLY A CA 1
ATOM 734 C C . GLY A 1 93 ? -4.931 -11.418 -5.749 1.00 95.69 93 GLY A C 1
ATOM 735 O O . GLY A 1 93 ? -4.987 -10.902 -4.637 1.00 95.69 93 GLY A O 1
ATOM 736 N N . ILE A 1 94 ? -3.982 -12.281 -6.084 1.00 97.56 94 ILE A N 1
ATOM 737 C CA . ILE A 1 94 ? -2.971 -12.724 -5.136 1.00 97.56 94 ILE A CA 1
ATOM 738 C C . ILE A 1 94 ? -1.911 -11.636 -4.945 1.00 97.56 94 ILE A C 1
ATOM 740 O O . ILE A 1 94 ? -1.289 -11.200 -5.907 1.00 97.56 94 ILE A O 1
ATOM 744 N N . ALA A 1 95 ? -1.643 -11.241 -3.710 1.00 97.50 95 ALA A N 1
ATOM 745 C CA . ALA A 1 95 ? -0.512 -10.404 -3.345 1.00 97.50 95 ALA A CA 1
ATOM 746 C C . ALA A 1 95 ? 0.531 -11.195 -2.555 1.00 97.50 95 ALA A C 1
ATOM 748 O O . ALA A 1 95 ? 0.209 -12.153 -1.848 1.00 97.50 95 ALA A O 1
ATOM 749 N N . SER A 1 96 ? 1.789 -10.783 -2.668 1.00 97.19 96 SER A N 1
ATOM 750 C CA . SER A 1 96 ? 2.863 -11.230 -1.784 1.00 97.19 96 SER A CA 1
ATOM 751 C C . SER A 1 96 ? 3.630 -10.037 -1.226 1.00 97.19 96 SER A C 1
ATOM 753 O O . SER A 1 96 ? 3.118 -8.916 -1.243 1.00 97.19 96 SER A O 1
ATOM 755 N N . TRP A 1 97 ? 4.817 -10.256 -0.669 1.00 95.31 97 TRP A N 1
ATOM 756 C CA . TRP A 1 97 ? 5.635 -9.176 -0.136 1.00 95.31 97 TRP A CA 1
ATOM 757 C C . TRP A 1 97 ? 7.126 -9.454 -0.296 1.00 95.31 97 TRP A C 1
ATOM 759 O O . TRP A 1 97 ? 7.553 -10.604 -0.389 1.00 95.31 97 TRP A O 1
ATOM 769 N N . TYR A 1 98 ? 7.908 -8.378 -0.329 1.00 88.31 98 TYR A N 1
ATOM 770 C CA . TYR A 1 98 ? 9.362 -8.390 -0.454 1.00 88.31 98 TYR A CA 1
ATOM 771 C C . TYR A 1 98 ? 9.997 -7.470 0.595 1.00 88.31 98 TYR A C 1
ATOM 773 O O . TYR A 1 98 ? 9.352 -6.584 1.166 1.00 88.31 98 TYR A O 1
ATOM 781 N N . GLY A 1 99 ? 11.269 -7.707 0.912 1.00 80.44 99 GLY A N 1
ATOM 782 C CA . GLY A 1 99 ? 11.911 -7.046 2.047 1.00 80.44 99 GLY A CA 1
ATOM 783 C C . GLY A 1 99 ? 13.431 -7.046 1.979 1.00 80.44 99 GLY A C 1
ATOM 784 O O . GLY A 1 99 ? 13.999 -6.797 0.921 1.00 80.44 99 GLY A O 1
ATOM 785 N N . ASN A 1 100 ? 14.050 -7.291 3.134 1.00 77.31 100 ASN A N 1
ATOM 786 C CA . ASN A 1 100 ? 15.452 -7.079 3.508 1.00 77.31 100 ASN A CA 1
ATOM 787 C C . ASN A 1 100 ? 16.502 -7.237 2.398 1.00 77.31 100 ASN A C 1
ATOM 789 O O . ASN A 1 100 ? 17.418 -6.427 2.317 1.00 77.31 100 ASN A O 1
ATOM 793 N N . GLU A 1 101 ? 16.357 -8.226 1.518 1.00 82.19 101 GLU A N 1
ATOM 794 C CA . GLU A 1 101 ? 17.275 -8.463 0.396 1.00 82.19 101 GLU A CA 1
ATOM 795 C C . GLU A 1 101 ? 17.386 -7.277 -0.573 1.00 82.19 101 GLU A C 1
ATOM 797 O O . GLU A 1 101 ? 18.436 -7.060 -1.180 1.00 82.19 101 GLU A O 1
ATOM 802 N N . PHE A 1 102 ? 16.327 -6.472 -0.677 1.00 84.38 102 PHE A N 1
ATOM 803 C CA . PHE A 1 102 ? 16.247 -5.299 -1.543 1.00 84.38 102 PHE A CA 1
ATOM 804 C C . PHE A 1 102 ? 16.422 -3.976 -0.788 1.00 84.38 102 PHE A C 1
ATOM 806 O O . PHE A 1 102 ? 16.558 -2.931 -1.422 1.00 84.38 102 PHE A O 1
ATOM 813 N N . HIS A 1 103 ? 16.399 -3.978 0.551 1.00 82.62 103 HIS A N 1
ATOM 814 C CA . HIS A 1 103 ? 16.438 -2.743 1.340 1.00 82.62 103 HIS A CA 1
ATOM 815 C C . HIS A 1 103 ? 17.703 -1.927 1.034 1.00 82.62 103 HIS A C 1
ATOM 817 O O . HIS A 1 103 ? 18.818 -2.447 1.049 1.00 82.62 103 HIS A O 1
ATOM 823 N N . GLY A 1 104 ? 17.529 -0.632 0.767 1.00 80.00 104 GLY A N 1
ATOM 824 C CA . GLY A 1 104 ? 18.617 0.273 0.403 1.00 80.00 104 GLY A CA 1
ATOM 825 C C . GLY A 1 104 ? 19.046 0.200 -1.066 1.00 80.00 104 GLY A C 1
ATOM 826 O O . GLY A 1 104 ? 19.941 0.947 -1.457 1.00 80.00 104 GLY A O 1
ATOM 827 N N . ARG A 1 105 ? 18.424 -0.654 -1.890 1.00 84.12 105 ARG A N 1
ATOM 828 C CA . ARG A 1 105 ? 18.678 -0.718 -3.336 1.00 84.12 105 ARG A CA 1
ATOM 829 C C . ARG A 1 105 ? 17.702 0.179 -4.104 1.00 84.12 105 ARG A C 1
ATOM 831 O O . ARG A 1 105 ? 16.590 0.397 -3.626 1.00 84.12 105 ARG A O 1
ATOM 838 N N . PRO A 1 106 ? 18.077 0.694 -5.285 1.00 82.69 106 PRO A N 1
ATOM 839 C CA . PRO A 1 106 ? 17.130 1.372 -6.162 1.00 82.69 106 PRO A CA 1
ATOM 840 C C . PRO A 1 106 ? 15.987 0.435 -6.573 1.00 82.69 106 PRO A C 1
ATOM 842 O O . PRO A 1 106 ? 16.227 -0.707 -6.960 1.00 82.69 106 PRO A O 1
ATOM 845 N N . SER A 1 107 ? 14.762 0.940 -6.492 1.00 85.94 107 SER A N 1
ATOM 846 C CA . SER A 1 107 ? 13.566 0.341 -7.094 1.00 85.94 107 SER A CA 1
ATOM 847 C C . SER A 1 107 ? 13.429 0.765 -8.558 1.00 85.94 107 SER A C 1
ATOM 849 O O . SER A 1 107 ? 14.152 1.647 -9.030 1.00 85.94 107 SER A O 1
ATOM 851 N N . ALA A 1 108 ? 12.479 0.183 -9.292 1.00 86.12 108 ALA A N 1
ATOM 852 C CA . ALA A 1 108 ? 12.236 0.541 -10.686 1.00 86.12 108 ALA A CA 1
ATOM 853 C C . ALA A 1 108 ? 11.770 1.997 -10.895 1.00 86.12 108 ALA A C 1
ATOM 855 O O . ALA A 1 108 ? 11.915 2.508 -12.005 1.00 86.12 108 ALA A O 1
ATOM 856 N N . SER A 1 109 ? 11.253 2.690 -9.869 1.00 80.00 109 SER A N 1
ATOM 857 C CA . SER A 1 109 ? 11.003 4.139 -9.957 1.00 80.00 109 SER A CA 1
ATOM 858 C C . SER A 1 109 ? 12.275 4.990 -9.861 1.00 80.00 109 SER A C 1
ATOM 860 O O . SER A 1 109 ? 12.222 6.198 -10.082 1.00 80.00 109 SER A O 1
ATOM 862 N N . GLY A 1 110 ? 13.415 4.385 -9.511 1.00 82.62 110 GLY A N 1
ATOM 863 C CA . GLY A 1 110 ? 14.667 5.072 -9.194 1.00 82.62 110 GLY A CA 1
ATOM 864 C C . GLY A 1 110 ? 14.780 5.508 -7.729 1.00 82.62 110 GLY A C 1
ATOM 865 O O . GLY A 1 110 ? 15.858 5.911 -7.295 1.00 82.62 110 GLY A O 1
ATOM 866 N N . GLU A 1 111 ? 13.708 5.401 -6.939 1.00 81.12 111 GLU A N 1
ATOM 867 C CA . GLU A 1 111 ? 13.749 5.662 -5.497 1.00 81.12 111 GLU A CA 1
ATOM 868 C C . GLU A 1 111 ? 14.460 4.525 -4.756 1.00 81.12 111 GLU A C 1
ATOM 870 O O . GLU A 1 111 ? 14.322 3.353 -5.115 1.00 81.12 111 GLU A O 1
ATOM 875 N N . ILE A 1 112 ? 15.187 4.849 -3.683 1.00 81.75 112 ILE A N 1
ATOM 876 C CA . ILE A 1 112 ? 15.784 3.833 -2.811 1.00 81.75 112 ILE A CA 1
ATOM 877 C C . ILE A 1 112 ? 14.675 3.101 -2.058 1.00 81.75 112 ILE A C 1
ATOM 879 O O . ILE A 1 112 ? 13.940 3.704 -1.276 1.00 81.75 112 ILE A O 1
ATOM 883 N N . PHE A 1 113 ? 14.579 1.792 -2.273 1.00 82.38 113 PHE A N 1
ATOM 884 C CA . PHE A 1 113 ? 13.602 0.955 -1.603 1.00 82.38 113 PHE A CA 1
ATOM 885 C C . PHE A 1 113 ? 13.879 0.883 -0.102 1.00 82.38 113 PHE A C 1
ATOM 887 O O . PHE A 1 113 ? 14.979 0.553 0.354 1.00 82.38 113 PHE A O 1
ATOM 894 N N . ASN A 1 114 ? 12.830 1.119 0.674 1.00 80.94 114 ASN A N 1
ATOM 895 C CA . ASN A 1 114 ? 12.830 0.977 2.113 1.00 80.94 114 ASN A CA 1
ATOM 896 C C . ASN A 1 114 ? 11.715 0.011 2.522 1.00 80.94 114 ASN A C 1
ATOM 898 O O . ASN A 1 114 ? 10.537 0.3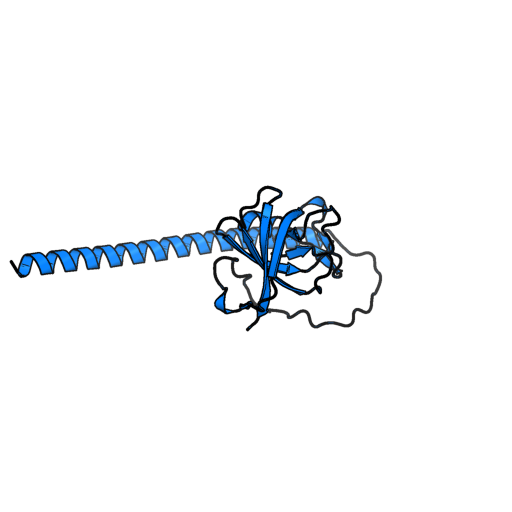48 2.473 1.00 80.94 114 ASN A O 1
ATOM 902 N N . GLU A 1 115 ? 12.095 -1.182 2.987 1.00 82.88 115 GLU A N 1
ATOM 903 C CA . GLU A 1 115 ? 11.151 -2.184 3.504 1.00 82.88 115 GLU A CA 1
ATOM 904 C C . GLU A 1 115 ? 10.208 -1.678 4.618 1.00 82.88 115 GLU A C 1
ATOM 906 O O . GLU A 1 115 ? 9.180 -2.307 4.872 1.00 82.88 115 GLU A O 1
ATOM 911 N N . ASN A 1 116 ? 10.541 -0.553 5.266 1.00 83.75 116 ASN A N 1
ATOM 912 C CA . ASN A 1 116 ? 9.751 0.072 6.327 1.00 83.75 116 ASN A CA 1
ATOM 913 C C . ASN A 1 116 ? 8.810 1.189 5.841 1.00 83.75 116 ASN A C 1
ATOM 915 O O . ASN A 1 116 ? 8.226 1.878 6.681 1.00 83.75 116 ASN A O 1
ATOM 919 N N . ASP A 1 117 ? 8.656 1.382 4.533 1.00 83.94 117 ASP A N 1
ATOM 920 C CA . ASP A 1 117 ? 7.697 2.332 3.957 1.00 83.94 117 ASP A CA 1
ATOM 921 C C . ASP A 1 117 ? 6.434 1.621 3.465 1.00 83.94 117 ASP A C 1
ATOM 923 O O . ASP A 1 117 ? 6.420 0.407 3.295 1.00 83.94 117 ASP A O 1
ATOM 927 N N . PHE A 1 118 ? 5.354 2.367 3.234 1.00 87.44 118 PHE A N 1
ATOM 928 C CA . PHE A 1 118 ? 4.113 1.838 2.658 1.00 87.44 118 PHE A CA 1
ATOM 929 C C . PHE A 1 118 ? 4.165 1.903 1.129 1.00 87.44 118 PHE A C 1
ATOM 931 O O . PHE A 1 118 ? 3.552 2.765 0.496 1.00 87.44 118 PHE A O 1
ATOM 938 N N . THR A 1 119 ? 4.938 1.000 0.536 1.00 93.50 119 THR A N 1
ATOM 939 C CA . THR A 1 119 ? 5.138 0.917 -0.913 1.00 93.50 119 THR A CA 1
ATOM 940 C C . THR A 1 119 ? 4.818 -0.472 -1.452 1.00 93.50 119 THR A C 1
ATOM 942 O O . THR A 1 119 ? 4.695 -1.437 -0.693 1.00 93.50 119 THR A O 1
ATOM 945 N N . ALA A 1 120 ? 4.642 -0.562 -2.769 1.00 96.31 120 ALA A N 1
ATOM 946 C CA . ALA A 1 120 ? 4.402 -1.819 -3.462 1.00 96.31 120 ALA A CA 1
ATOM 947 C C . ALA A 1 120 ? 4.982 -1.826 -4.885 1.00 96.31 120 ALA A C 1
ATOM 949 O O . ALA A 1 120 ? 5.181 -0.775 -5.508 1.00 96.31 120 ALA A O 1
ATOM 950 N N . ALA A 1 121 ? 5.196 -3.031 -5.407 1.00 97.31 121 ALA A N 1
ATOM 951 C CA . ALA A 1 121 ? 5.510 -3.299 -6.798 1.00 97.31 121 ALA A CA 1
ATOM 952 C C . ALA A 1 121 ? 4.238 -3.679 -7.569 1.00 97.31 121 ALA A C 1
ATOM 954 O O . ALA A 1 121 ? 3.461 -4.525 -7.117 1.00 97.31 121 ALA A O 1
ATOM 955 N N . HIS A 1 122 ? 4.049 -3.076 -8.745 1.00 96.88 122 HIS A N 1
ATOM 956 C CA . HIS A 1 122 ? 2.978 -3.431 -9.679 1.00 96.88 122 HIS A CA 1
ATOM 957 C C . HIS A 1 122 ? 3.490 -3.423 -11.126 1.00 96.88 122 HIS A C 1
ATOM 959 O O . HIS A 1 122 ? 4.342 -2.607 -11.493 1.00 96.88 122 HIS A O 1
ATOM 965 N N . ARG A 1 123 ? 2.958 -4.316 -11.974 1.00 93.06 123 ARG A N 1
ATOM 966 C CA . ARG A 1 123 ? 3.499 -4.557 -13.324 1.00 93.06 123 ARG A CA 1
ATOM 967 C C . ARG A 1 123 ? 3.356 -3.348 -14.235 1.00 93.06 123 ARG A C 1
ATOM 969 O O . ARG A 1 123 ? 4.286 -3.010 -14.956 1.00 93.06 123 ARG A O 1
ATOM 976 N N . THR A 1 124 ? 2.187 -2.718 -14.201 1.00 92.12 124 THR A N 1
ATOM 977 C CA . THR A 1 124 ? 1.774 -1.743 -15.221 1.00 92.12 124 THR A CA 1
ATOM 978 C C . THR A 1 124 ? 1.276 -0.423 -14.654 1.00 92.12 124 THR A C 1
ATOM 980 O O . THR A 1 124 ? 1.091 0.522 -15.413 1.00 92.12 124 THR A O 1
ATOM 983 N N . LEU A 1 125 ? 1.070 -0.320 -13.336 1.00 92.38 125 LEU A N 1
ATOM 984 C CA . LEU A 1 125 ? 0.535 0.918 -12.771 1.00 92.38 125 LEU A CA 1
ATOM 985 C C . LEU A 1 125 ? 1.625 1.995 -12.817 1.00 92.38 125 LEU A C 1
ATOM 987 O O . LEU A 1 125 ? 2.798 1.680 -12.560 1.00 92.38 125 LEU A O 1
ATOM 991 N N . PRO A 1 126 ? 1.271 3.256 -13.121 1.00 91.69 126 PRO A N 1
ATOM 992 C CA . PRO A 1 126 ? 2.222 4.356 -13.066 1.00 91.69 126 PRO A CA 1
ATOM 993 C C . PRO A 1 126 ? 2.888 4.438 -11.690 1.00 91.69 126 PRO A C 1
ATOM 995 O O . PRO A 1 126 ? 2.234 4.248 -10.659 1.00 91.69 126 PRO A O 1
ATOM 998 N N . PHE A 1 127 ? 4.188 4.729 -11.657 1.00 86.56 127 PHE A N 1
ATOM 999 C CA . PHE A 1 127 ? 4.856 5.017 -10.388 1.00 86.56 127 PHE A CA 1
ATOM 1000 C C . PHE A 1 127 ? 4.218 6.244 -9.731 1.00 86.56 127 PHE A C 1
ATOM 1002 O O . PHE A 1 127 ? 3.797 7.172 -10.416 1.00 86.56 127 PHE A O 1
ATOM 1009 N N . GLY A 1 128 ? 4.115 6.230 -8.403 1.00 82.94 128 GLY A N 1
ATOM 1010 C CA . GLY A 1 128 ? 3.407 7.259 -7.641 1.00 82.94 128 GLY A CA 1
ATOM 1011 C C . GLY A 1 128 ? 1.903 7.017 -7.489 1.00 82.94 128 GLY A C 1
ATOM 1012 O O . GLY A 1 128 ? 1.281 7.689 -6.673 1.00 82.94 128 GLY A O 1
ATOM 1013 N N . THR A 1 129 ? 1.325 6.034 -8.189 1.00 86.62 129 THR A N 1
ATOM 1014 C CA . THR A 1 129 ? -0.077 5.636 -7.977 1.00 86.62 129 THR A CA 1
ATOM 1015 C C . THR A 1 129 ? -0.285 5.197 -6.530 1.00 86.62 129 THR A C 1
ATOM 1017 O O . THR A 1 129 ? 0.502 4.402 -6.012 1.00 86.62 129 THR A O 1
ATOM 1020 N N . TYR A 1 130 ? -1.356 5.672 -5.895 1.00 90.50 130 TYR A N 1
ATOM 1021 C CA . TYR A 1 130 ? -1.775 5.192 -4.583 1.00 90.50 130 TYR A CA 1
ATOM 1022 C C . TYR A 1 130 ? -2.834 4.102 -4.726 1.00 90.50 130 TYR A C 1
ATOM 1024 O O . TYR A 1 130 ? -3.807 4.251 -5.465 1.00 90.50 130 TYR A O 1
ATOM 1032 N N . LEU A 1 131 ? -2.651 3.010 -3.990 1.00 92.75 131 LEU A N 1
ATOM 1033 C CA . LEU A 1 131 ? -3.617 1.925 -3.887 1.00 92.75 131 LEU A CA 1
ATOM 1034 C C . LEU A 1 131 ? -4.135 1.829 -2.461 1.00 92.75 131 LEU A C 1
ATOM 1036 O O . LEU A 1 131 ? -3.351 1.703 -1.520 1.00 92.75 131 LEU A O 1
ATOM 1040 N N . GLY A 1 132 ? -5.456 1.815 -2.314 1.00 91.00 132 GLY A N 1
ATOM 1041 C CA . GLY A 1 132 ? -6.082 1.149 -1.185 1.00 91.00 132 GLY A CA 1
ATOM 1042 C C . GLY A 1 132 ? -5.948 -0.356 -1.358 1.00 91.00 132 GLY A C 1
ATOM 1043 O O . GLY A 1 132 ? -6.183 -0.865 -2.450 1.00 91.00 132 GLY A O 1
ATOM 1044 N N . VAL A 1 133 ? -5.555 -1.053 -0.298 1.00 92.12 133 VAL A N 1
ATOM 1045 C CA . VAL A 1 133 ? -5.393 -2.510 -0.285 1.00 92.12 133 VAL A CA 1
ATOM 1046 C C . VAL A 1 133 ? -6.148 -3.065 0.910 1.00 92.12 133 VAL A C 1
ATOM 1048 O O . VAL A 1 133 ? -5.959 -2.578 2.025 1.00 92.12 133 VAL A O 1
ATOM 1051 N N . TRP A 1 134 ? -6.986 -4.072 0.678 1.00 89.44 134 TRP A N 1
ATOM 1052 C CA . TRP A 1 134 ? -7.809 -4.730 1.684 1.00 89.44 134 TRP A CA 1
ATOM 1053 C C . TRP A 1 134 ? -7.447 -6.206 1.805 1.00 89.44 134 TRP A C 1
ATOM 1055 O O . TRP A 1 134 ? -7.281 -6.906 0.808 1.00 89.44 134 TRP A O 1
ATOM 1065 N N . TYR A 1 135 ? -7.360 -6.678 3.045 1.00 88.69 135 TYR A N 1
ATOM 1066 C CA . TYR A 1 135 ? -7.087 -8.071 3.375 1.00 88.69 135 TYR A CA 1
ATOM 1067 C C . TYR A 1 135 ? -7.663 -8.392 4.752 1.00 88.69 135 TYR A C 1
ATOM 1069 O O . TYR A 1 135 ? -7.344 -7.711 5.724 1.00 88.69 135 TYR A O 1
ATOM 1077 N N . GLN A 1 136 ? -8.517 -9.416 4.844 1.00 84.25 136 GLN A N 1
ATOM 1078 C CA . GLN A 1 136 ? -9.040 -9.945 6.116 1.00 84.25 136 GLN A CA 1
ATOM 1079 C C . GLN A 1 136 ? -9.538 -8.859 7.098 1.00 84.25 136 GLN A C 1
ATOM 1081 O O . GLN A 1 136 ? -9.153 -8.815 8.265 1.00 84.25 136 GLN A O 1
ATOM 1086 N N . GLY A 1 137 ? -10.379 -7.942 6.608 1.00 76.81 137 GLY A N 1
ATOM 1087 C CA . GLY A 1 137 ? -10.967 -6.865 7.419 1.00 76.81 137 GLY A CA 1
ATOM 1088 C C . GLY A 1 137 ? -10.025 -5.695 7.728 1.00 76.81 137 GLY A C 1
ATOM 1089 O O . GLY A 1 137 ? -10.436 -4.738 8.380 1.00 76.81 137 GLY A O 1
ATOM 1090 N N . ARG A 1 138 ? -8.781 -5.733 7.244 1.00 80.06 138 ARG A N 1
ATOM 1091 C CA . ARG A 1 138 ? -7.806 -4.644 7.352 1.00 80.06 138 ARG A CA 1
ATOM 1092 C C . ARG A 1 138 ? -7.666 -3.914 6.028 1.00 80.06 138 ARG A C 1
ATOM 1094 O O . ARG A 1 138 ? -7.845 -4.503 4.963 1.00 80.06 138 ARG A O 1
ATOM 1101 N N . ARG A 1 139 ? -7.316 -2.631 6.106 1.00 80.88 139 ARG A N 1
ATOM 1102 C CA . ARG A 1 139 ? -7.061 -1.772 4.949 1.00 80.88 139 ARG A CA 1
ATOM 1103 C C . ARG A 1 139 ? -5.790 -0.967 5.161 1.00 80.88 139 ARG A C 1
ATOM 1105 O O . ARG A 1 139 ? -5.586 -0.425 6.244 1.00 80.88 139 ARG A O 1
ATOM 1112 N N . ILE A 1 140 ? -4.990 -0.829 4.109 1.00 83.00 140 ILE A N 1
ATOM 1113 C CA . ILE A 1 140 ? -3.864 0.105 4.059 1.00 83.00 140 ILE A CA 1
ATOM 1114 C C . ILE A 1 140 ? -3.876 0.936 2.775 1.00 83.00 140 ILE A C 1
ATOM 1116 O O . ILE A 1 140 ? -4.549 0.575 1.812 1.00 83.00 140 ILE A O 1
ATOM 1120 N N . ILE A 1 141 ? -3.126 2.041 2.762 1.00 85.88 141 ILE A N 1
ATOM 1121 C CA . ILE A 1 141 ? -2.770 2.756 1.532 1.00 85.88 141 ILE A CA 1
ATOM 1122 C C . ILE A 1 141 ? -1.284 2.525 1.259 1.00 85.88 141 ILE A C 1
ATOM 1124 O O . ILE A 1 141 ? -0.466 2.683 2.164 1.00 85.88 141 ILE A O 1
ATOM 1128 N N . VAL A 1 142 ? -0.938 2.178 0.022 1.00 89.50 142 VAL A N 1
ATOM 1129 C CA . VAL A 1 142 ? 0.450 2.046 -0.445 1.00 89.50 142 VAL A CA 1
ATOM 1130 C C . VAL A 1 142 ? 0.679 2.866 -1.702 1.00 89.50 142 VAL A C 1
ATOM 1132 O O . VAL A 1 142 ? -0.260 3.153 -2.440 1.00 89.50 142 VAL A O 1
ATOM 1135 N N . ARG A 1 143 ? 1.937 3.216 -1.969 1.00 93.00 143 ARG A N 1
ATOM 1136 C CA . ARG A 1 143 ? 2.355 3.869 -3.214 1.00 93.00 143 ARG A CA 1
ATOM 1137 C C . ARG A 1 143 ? 3.120 2.901 -4.111 1.00 93.00 143 ARG A C 1
ATOM 1139 O O . ARG A 1 143 ? 3.994 2.178 -3.637 1.00 93.00 143 ARG A O 1
ATOM 1146 N N . ILE A 1 144 ? 2.830 2.912 -5.408 1.00 93.19 144 ILE A N 1
ATOM 1147 C CA . ILE A 1 144 ? 3.562 2.108 -6.388 1.00 93.19 144 ILE A CA 1
ATOM 1148 C C . ILE A 1 144 ? 4.931 2.736 -6.645 1.00 93.19 144 ILE A C 1
ATOM 1150 O O . ILE A 1 144 ? 5.018 3.855 -7.151 1.00 93.19 144 ILE A O 1
ATOM 1154 N N . THR A 1 145 ? 5.996 2.011 -6.315 1.00 91.06 145 THR A N 1
ATOM 1155 C CA . THR A 1 145 ? 7.387 2.465 -6.504 1.00 91.06 145 THR A CA 1
ATOM 1156 C C . THR A 1 145 ? 8.229 1.482 -7.300 1.00 91.06 145 THR A C 1
ATOM 1158 O O . THR A 1 145 ? 9.354 1.797 -7.662 1.00 91.06 145 THR A O 1
ATOM 1161 N N . ASP A 1 146 ? 7.717 0.286 -7.578 1.00 95.31 146 ASP A N 1
ATOM 1162 C CA . ASP A 1 146 ? 8.531 -0.766 -8.176 1.00 95.31 146 ASP A CA 1
ATOM 1163 C C . ASP A 1 146 ? 7.771 -1.594 -9.218 1.00 95.31 146 ASP A C 1
ATOM 1165 O O . ASP A 1 146 ? 6.552 -1.459 -9.386 1.00 95.31 146 ASP A O 1
ATOM 1169 N N . ARG A 1 147 ? 8.505 -2.435 -9.952 1.00 94.50 147 ARG A N 1
ATOM 1170 C CA . ARG A 1 147 ? 7.969 -3.345 -10.970 1.00 94.50 147 ARG A CA 1
ATOM 1171 C C . ARG A 1 147 ? 8.008 -4.785 -10.484 1.00 94.50 147 ARG A C 1
ATOM 1173 O O . ARG A 1 147 ? 8.943 -5.222 -9.830 1.00 94.50 147 ARG A O 1
ATOM 1180 N N . GLY A 1 148 ? 6.961 -5.511 -10.843 1.00 92.31 148 GLY A N 1
ATOM 1181 C CA . GLY A 1 148 ? 6.663 -6.845 -10.339 1.00 92.31 148 GLY A CA 1
ATOM 1182 C C . GLY A 1 148 ? 5.173 -6.947 -9.999 1.00 92.31 148 GLY A C 1
ATOM 1183 O O . GLY A 1 148 ? 4.436 -5.999 -10.255 1.00 92.31 148 GLY A O 1
ATOM 1184 N N . PRO A 1 149 ? 4.688 -8.073 -9.468 1.00 92.62 149 PRO A N 1
ATOM 1185 C CA . PRO A 1 149 ? 5.410 -9.331 -9.310 1.00 92.62 149 PRO A CA 1
ATOM 1186 C C . PRO A 1 149 ? 5.753 -9.930 -10.679 1.00 92.62 149 PRO A C 1
ATOM 1188 O O . PRO A 1 149 ? 4.940 -9.877 -11.596 1.00 92.62 149 PRO A O 1
ATOM 1191 N N . PHE A 1 150 ? 6.922 -10.543 -10.855 1.00 89.00 150 PHE A N 1
ATOM 1192 C CA . PHE A 1 150 ? 7.216 -11.293 -12.094 1.00 89.00 150 PHE A CA 1
ATOM 1193 C C . PHE A 1 150 ? 6.770 -12.756 -12.016 1.00 89.00 150 PHE A C 1
ATOM 1195 O O . PHE A 1 150 ? 6.691 -13.443 -13.029 1.00 89.00 150 PHE A O 1
ATOM 1202 N N . VAL A 1 151 ? 6.392 -13.210 -10.820 1.00 87.50 151 VAL A N 1
ATOM 1203 C CA . VAL A 1 151 ? 5.773 -14.520 -10.615 1.00 87.50 151 VAL A CA 1
ATOM 1204 C C . VAL A 1 151 ? 4.332 -14.493 -11.129 1.00 87.50 151 VAL A C 1
ATOM 1206 O O . VAL A 1 151 ? 3.563 -13.586 -10.795 1.00 87.50 151 VAL A O 1
ATOM 1209 N N . GLY A 1 152 ? 3.967 -15.492 -11.934 1.00 86.69 152 GLY A N 1
ATOM 1210 C CA . GLY A 1 152 ? 2.614 -15.653 -12.465 1.00 86.69 152 GLY A CA 1
ATOM 1211 C C . GLY A 1 152 ? 1.551 -15.749 -11.365 1.00 86.69 152 GLY A C 1
ATOM 1212 O O . GLY A 1 152 ? 1.810 -16.238 -10.266 1.00 86.69 152 GLY A O 1
ATOM 1213 N N . GLY A 1 153 ? 0.351 -15.241 -11.651 1.00 87.19 153 GLY A N 1
ATOM 1214 C CA . GLY A 1 153 ? -0.807 -15.308 -10.749 1.00 87.19 153 GLY A CA 1
ATOM 1215 C C . GLY A 1 153 ? -0.843 -14.270 -9.620 1.00 87.19 153 GLY A C 1
ATOM 1216 O O . GLY A 1 153 ? -1.903 -14.067 -9.038 1.00 87.19 153 GLY A O 1
ATOM 1217 N N . ARG A 1 154 ? 0.262 -13.568 -9.327 1.00 95.19 154 ARG A N 1
ATOM 1218 C CA . ARG A 1 154 ? 0.290 -12.482 -8.327 1.00 95.19 154 ARG A CA 1
ATOM 1219 C C . ARG A 1 154 ? 0.045 -11.134 -8.978 1.00 95.19 154 ARG A C 1
ATOM 1221 O O . ARG A 1 154 ? 0.580 -10.909 -10.051 1.00 95.19 154 ARG A O 1
ATOM 1228 N N . ILE A 1 155 ? -0.696 -10.226 -8.362 1.00 96.12 155 ILE A N 1
ATOM 1229 C CA . ILE A 1 155 ? -0.985 -8.886 -8.886 1.00 96.12 155 ILE A CA 1
ATOM 1230 C C . ILE A 1 155 ? -0.153 -7.791 -8.214 1.00 96.12 155 ILE A C 1
ATOM 1232 O O . ILE A 1 155 ? 0.090 -6.764 -8.835 1.00 96.12 155 ILE A O 1
ATOM 1236 N N . LEU A 1 156 ? 0.322 -8.015 -6.986 1.00 97.75 156 LEU A N 1
ATOM 1237 C CA . LEU A 1 156 ? 0.958 -6.986 -6.166 1.00 97.75 156 LEU A CA 1
ATOM 1238 C C . LEU A 1 156 ? 2.021 -7.602 -5.251 1.00 97.75 156 LEU A C 1
ATOM 1240 O O . LEU A 1 156 ? 1.767 -8.642 -4.647 1.00 97.75 156 LEU A O 1
ATOM 1244 N N . ASP A 1 157 ? 3.170 -6.946 -5.106 1.00 97.44 157 ASP A N 1
ATOM 1245 C CA . ASP A 1 157 ? 4.131 -7.268 -4.045 1.00 97.44 157 ASP A CA 1
ATOM 1246 C C . ASP A 1 157 ? 4.253 -6.073 -3.101 1.00 97.44 157 ASP A C 1
ATOM 1248 O O . ASP A 1 157 ? 4.625 -4.979 -3.511 1.00 97.44 157 ASP A O 1
ATOM 1252 N N . LEU A 1 158 ? 3.905 -6.263 -1.833 1.00 96.75 158 LEU A N 1
ATOM 1253 C CA . LEU A 1 158 ? 3.964 -5.236 -0.797 1.00 96.75 158 LEU A CA 1
ATOM 1254 C C . LEU A 1 158 ? 5.371 -5.137 -0.199 1.00 96.75 158 LEU A C 1
ATOM 1256 O O . LEU A 1 158 ? 6.108 -6.121 -0.140 1.00 96.75 158 LEU A O 1
ATOM 1260 N N . SER A 1 159 ? 5.730 -3.972 0.334 1.00 95.06 159 SER A N 1
ATOM 1261 C CA . SER A 1 159 ? 6.859 -3.889 1.261 1.00 95.06 159 SER A CA 1
ATOM 1262 C C . SER A 1 159 ? 6.587 -4.710 2.532 1.00 95.06 159 SER A C 1
ATOM 1264 O O . SER A 1 159 ? 5.437 -4.936 2.928 1.00 95.06 159 SER A O 1
ATOM 1266 N N . LYS A 1 160 ? 7.654 -5.101 3.233 1.00 90.81 160 LYS A N 1
ATOM 1267 C CA . LYS A 1 160 ? 7.573 -5.828 4.509 1.00 90.81 160 LYS A CA 1
ATOM 1268 C C . LYS A 1 160 ? 6.676 -5.140 5.543 1.00 90.81 160 LYS A C 1
ATOM 1270 O O . LYS A 1 160 ? 5.854 -5.806 6.169 1.00 90.81 160 LYS A O 1
ATOM 1275 N N . ARG A 1 161 ? 6.805 -3.821 5.736 1.00 87.88 161 ARG A N 1
ATOM 1276 C CA . ARG A 1 161 ? 5.948 -3.090 6.684 1.00 87.88 161 ARG A CA 1
ATOM 1277 C C . ARG A 1 161 ? 4.500 -3.031 6.220 1.00 87.88 161 ARG A C 1
ATOM 1279 O O . ARG A 1 161 ? 3.617 -3.215 7.051 1.00 87.88 161 ARG A O 1
ATOM 1286 N N . ALA A 1 162 ? 4.255 -2.788 4.933 1.00 90.69 162 ALA A N 1
ATOM 1287 C CA . ALA A 1 162 ? 2.898 -2.761 4.398 1.00 90.69 162 ALA A CA 1
ATOM 1288 C C . ALA A 1 162 ? 2.196 -4.109 4.627 1.00 90.69 162 ALA A C 1
ATOM 1290 O O . ALA A 1 162 ? 1.093 -4.139 5.166 1.00 90.69 162 ALA A O 1
ATOM 1291 N N . ALA A 1 163 ? 2.869 -5.220 4.316 1.00 93.75 163 ALA A N 1
ATOM 1292 C CA . ALA A 1 163 ? 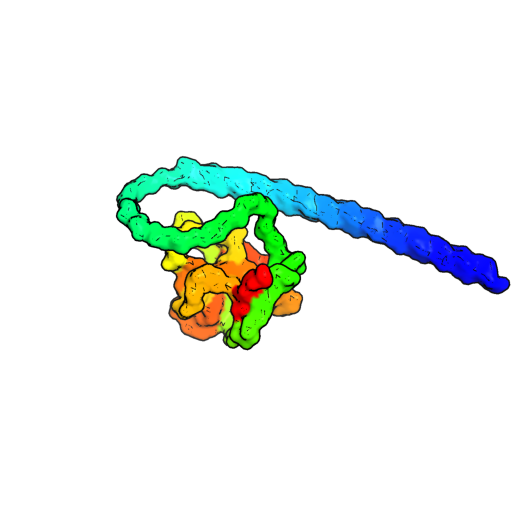2.350 -6.563 4.559 1.00 93.75 163 ALA A CA 1
ATOM 1293 C C . ALA A 1 163 ? 2.079 -6.828 6.048 1.00 93.75 163 ALA A C 1
ATOM 1295 O O . ALA A 1 163 ? 0.988 -7.274 6.400 1.00 93.75 163 ALA A O 1
ATOM 1296 N N . ALA A 1 164 ? 3.028 -6.492 6.929 1.00 87.44 164 ALA A N 1
ATOM 1297 C CA . ALA A 1 164 ? 2.873 -6.675 8.371 1.00 87.44 164 ALA A CA 1
ATOM 1298 C C . ALA A 1 164 ? 1.664 -5.905 8.930 1.00 87.44 164 ALA A C 1
ATOM 1300 O O . ALA A 1 164 ? 0.873 -6.459 9.695 1.00 87.44 164 ALA A O 1
ATOM 1301 N N . GLU A 1 165 ? 1.481 -4.654 8.507 1.00 83.31 165 GLU A N 1
ATOM 1302 C CA . GLU A 1 165 ? 0.379 -3.816 8.984 1.00 83.31 165 GLU A CA 1
ATOM 1303 C C . GLU A 1 165 ? -0.978 -4.296 8.457 1.00 83.31 165 GLU A C 1
ATOM 1305 O O . GLU A 1 165 ? -1.971 -4.340 9.190 1.00 83.31 165 GLU A O 1
ATOM 1310 N N . LEU A 1 166 ? -0.994 -4.750 7.203 1.00 85.81 166 LEU A N 1
ATOM 1311 C CA . LEU A 1 166 ? -2.147 -5.381 6.573 1.00 85.81 166 LEU A CA 1
ATOM 1312 C C . LEU A 1 166 ? -2.466 -6.765 7.172 1.00 85.81 166 LEU A C 1
ATOM 1314 O O . LEU A 1 166 ? -3.565 -7.270 6.981 1.00 85.81 166 LEU A O 1
ATOM 1318 N N . GLY A 1 167 ? -1.556 -7.355 7.955 1.00 85.62 167 GLY A N 1
ATOM 1319 C CA . GLY A 1 167 ? -1.729 -8.670 8.582 1.00 85.62 167 GLY A CA 1
ATOM 1320 C C . GLY A 1 167 ? -1.353 -9.853 7.685 1.00 85.62 167 GLY A C 1
ATOM 1321 O O . GLY A 1 167 ? -1.756 -10.979 7.958 1.00 85.62 167 GLY A O 1
ATOM 1322 N N . MET A 1 168 ? -0.585 -9.620 6.620 1.00 90.00 168 MET A N 1
ATOM 1323 C CA . MET A 1 168 ? -0.107 -10.661 5.713 1.00 90.00 168 MET A CA 1
ATOM 1324 C C . MET A 1 168 ? 1.238 -11.228 6.186 1.00 90.00 168 MET A C 1
ATOM 1326 O O . MET A 1 168 ? 2.231 -10.508 6.270 1.00 90.00 168 MET A O 1
ATOM 1330 N N . SER A 1 169 ? 1.289 -12.536 6.448 1.00 88.75 169 SER A N 1
ATOM 1331 C CA . SER A 1 169 ? 2.524 -13.270 6.784 1.00 88.75 169 SER A CA 1
ATOM 1332 C C . SER A 1 169 ? 3.199 -13.924 5.572 1.00 88.75 169 SER A C 1
ATOM 1334 O O . SER A 1 169 ? 4.344 -14.360 5.654 1.00 88.75 169 SER A O 1
ATOM 1336 N N . GLY A 1 170 ? 2.524 -13.960 4.425 1.00 91.75 170 GLY A N 1
ATOM 1337 C CA . GLY A 1 170 ? 2.997 -14.600 3.203 1.00 91.75 170 GLY A CA 1
ATOM 1338 C C . GLY A 1 170 ? 2.201 -14.119 1.997 1.00 91.75 170 GLY A C 1
ATOM 1339 O O . GLY A 1 170 ? 2.006 -12.921 1.807 1.00 91.75 170 GLY A O 1
ATOM 1340 N N . ILE A 1 171 ? 1.740 -15.065 1.189 1.00 95.50 171 ILE A N 1
ATOM 1341 C CA . ILE A 1 171 ? 0.868 -14.797 0.048 1.00 95.50 171 ILE A CA 1
ATOM 1342 C C . ILE A 1 171 ? -0.587 -14.723 0.532 1.00 95.50 171 ILE A C 1
ATOM 1344 O O . ILE A 1 171 ? -0.988 -15.511 1.386 1.00 95.50 171 ILE A O 1
ATOM 1348 N N . GLY A 1 172 ? -1.388 -13.813 -0.019 1.00 95.00 172 GLY A N 1
ATOM 1349 C CA . GLY A 1 172 ? -2.808 -13.691 0.319 1.00 95.00 172 GLY A CA 1
ATOM 1350 C C . GLY A 1 172 ? -3.625 -13.100 -0.822 1.00 95.00 172 GLY A C 1
ATOM 1351 O O . GLY A 1 172 ? -3.090 -12.385 -1.662 1.00 95.00 172 GLY A O 1
ATOM 1352 N N . PHE A 1 173 ? -4.918 -13.411 -0.871 1.00 97.06 173 PHE A N 1
ATOM 1353 C CA . PHE A 1 173 ? -5.836 -12.791 -1.824 1.00 97.06 173 PHE A CA 1
ATOM 1354 C C . PHE A 1 173 ? -6.281 -11.427 -1.289 1.00 97.06 173 PHE A C 1
ATOM 1356 O O . PHE A 1 173 ? -6.805 -11.356 -0.179 1.00 97.06 173 PHE A O 1
ATOM 1363 N N . VAL A 1 174 ? -6.058 -10.363 -2.058 1.00 95.69 174 VAL A N 1
ATOM 1364 C CA . VAL A 1 174 ? -6.361 -8.980 -1.672 1.00 95.69 174 VAL A CA 1
ATOM 1365 C C . VAL A 1 174 ? -7.303 -8.330 -2.674 1.00 95.69 174 VAL A C 1
ATOM 1367 O O . VAL A 1 174 ? -7.259 -8.631 -3.870 1.00 95.69 174 VAL A O 1
ATOM 1370 N N . ASP A 1 175 ? -8.093 -7.381 -2.185 1.00 93.19 175 ASP A N 1
ATOM 1371 C CA . ASP A 1 175 ? -8.791 -6.414 -3.024 1.00 93.19 175 ASP A CA 1
ATOM 1372 C C . ASP A 1 175 ? -8.000 -5.109 -3.046 1.00 93.19 175 ASP A C 1
ATOM 1374 O O . ASP A 1 175 ? -7.398 -4.708 -2.045 1.00 93.19 175 ASP A O 1
ATOM 1378 N N . THR A 1 176 ? -7.989 -4.434 -4.189 1.00 94.56 176 THR A N 1
ATOM 1379 C CA . THR A 1 176 ? -7.301 -3.158 -4.368 1.00 94.56 176 THR A CA 1
ATOM 1380 C C . THR A 1 176 ? -8.168 -2.161 -5.114 1.00 94.56 176 THR A C 1
ATOM 1382 O O . THR A 1 176 ? -9.023 -2.529 -5.920 1.00 94.56 176 THR A O 1
ATOM 1385 N N . GLU A 1 177 ? -7.932 -0.882 -4.849 1.00 90.38 177 GLU A N 1
ATOM 1386 C CA . GLU A 1 177 ? -8.586 0.226 -5.531 1.00 90.38 177 GLU A CA 1
ATOM 1387 C C . GLU A 1 177 ? -7.601 1.379 -5.676 1.00 90.38 177 GLU A C 1
ATOM 1389 O O . GLU A 1 177 ? -6.949 1.762 -4.700 1.00 90.38 177 GLU A O 1
ATOM 1394 N N . ILE A 1 178 ? -7.503 1.955 -6.876 1.00 89.81 178 ILE A N 1
ATOM 1395 C CA . ILE A 1 178 ? -6.745 3.191 -7.065 1.00 89.81 178 ILE A CA 1
ATOM 1396 C C . ILE A 1 178 ? -7.446 4.301 -6.290 1.00 89.81 178 ILE A C 1
ATOM 1398 O O . ILE A 1 178 ? -8.650 4.531 -6.437 1.00 89.81 178 ILE A O 1
ATOM 1402 N N . VAL A 1 179 ? -6.672 5.006 -5.475 1.00 83.56 179 VAL A N 1
ATOM 1403 C CA . VAL A 1 179 ? -7.134 6.176 -4.739 1.00 83.56 179 VAL A CA 1
ATOM 1404 C C . VAL A 1 179 ? -6.307 7.390 -5.133 1.00 83.56 179 VAL A C 1
ATOM 1406 O O . VAL A 1 179 ? -5.129 7.269 -5.464 1.00 83.56 179 VAL A O 1
ATOM 1409 N N . SER A 1 180 ? -6.908 8.570 -5.078 1.00 78.62 180 SER A N 1
ATOM 1410 C CA . SER A 1 180 ? -6.195 9.836 -5.254 1.00 78.62 180 SER A CA 1
ATOM 1411 C C . SER A 1 180 ? -6.305 10.668 -3.984 1.00 78.62 180 SER A C 1
ATOM 1413 O O . SER A 1 180 ? -7.321 10.561 -3.296 1.00 78.62 180 SER A O 1
ATOM 1415 N N . PRO A 1 181 ? -5.308 11.499 -3.648 1.00 74.06 181 PRO A N 1
ATOM 1416 C CA . PRO A 1 181 ? -5.507 12.559 -2.669 1.00 74.06 181 PRO A CA 1
ATOM 1417 C C . PRO A 1 181 ? -6.729 13.415 -3.043 1.00 74.06 181 PRO A C 1
ATOM 1419 O O . PRO A 1 181 ? -7.041 13.556 -4.231 1.00 74.06 181 PRO A O 1
ATOM 1422 N N . LYS A 1 182 ? -7.439 13.916 -2.036 1.00 64.00 182 LYS A N 1
ATOM 1423 C CA . LYS A 1 182 ? -8.476 14.942 -2.186 1.00 64.00 182 LYS A CA 1
ATOM 1424 C C . LYS A 1 182 ? -7.869 16.332 -2.268 1.00 64.00 182 LYS A C 1
ATOM 1426 O O . LYS A 1 182 ? -6.806 16.535 -1.639 1.00 64.00 182 LYS A O 1
#